Protein AF-F0Y7R3-F1 (afdb_monomer_lite)

Secondary structure (DSSP, 8-state):
--HHHHHHHHHHHHHHHHHHHHHHHS----TTTS---------HHHHHHHHHHHHHHHHHHHHHHHHHHHHHHHHHHH-S-SHHHHHHHHHHHHHHHHHHHHHHHHHHHHHHT-------TTHHHHHHHHHHHHHHHHHHHHHH--

Sequence (146 aa):
MSLNAEARRAERECLTFRRRANYETVPPLSNADKPRLQPVKVDPKVFFANERTFLAWIHMALLLGGMAIGIIGFAARSGVSPVPGLVLLPVAITFVMHALRQYYVRARAIRRREPGPYEDKNGPVALAVVLAVAAAGNVLIHLSLQ

Foldseek 3Di:
DVVVVVVVVVVVVVVVVVVVVVVVPPPPCDPVNPPPPPVPPLDVVLVVVLVVVLCVLLVVLVVQLVVLVVLLVVCVVVVHDSLVSQLSNVVSVLSNVLSVVSSVVSVVCSVVPDPDPPPPPCVVVNVVSNVVSNVVSVVVVVVVVD

Organism: Aureococcus anophagefferens (NCBI:txid44056)

Structure (mmCIF, N/CA/C/O backbone):
data_AF-F0Y7R3-F1
#
_entry.id   AF-F0Y7R3-F1
#
loop_
_atom_site.group_PDB
_atom_site.id
_atom_site.type_symbol
_atom_site.label_atom_id
_atom_site.label_alt_id
_atom_site.label_comp_id
_atom_site.label_asym_id
_atom_site.label_entity_id
_atom_site.label_seq_id
_atom_site.pdbx_PDB_ins_code
_atom_site.Cartn_x
_atom_site.Cartn_y
_atom_site.Cartn_z
_atom_site.occupancy
_atom_site.B_iso_or_equiv
_atom_site.auth_seq_id
_atom_site.auth_comp_id
_atom_site.auth_asym_id
_atom_site.auth_atom_id
_atom_site.pdbx_PDB_model_num
ATOM 1 N N . MET A 1 1 ? -63.595 -33.511 29.540 1.00 58.94 1 MET A N 1
ATOM 2 C CA . MET A 1 1 ? -62.793 -32.499 28.804 1.00 58.94 1 MET A CA 1
ATOM 3 C C . MET A 1 1 ? -62.514 -31.228 29.628 1.00 58.94 1 MET A C 1
ATOM 5 O O . MET A 1 1 ? -61.560 -30.534 29.306 1.00 58.94 1 MET A O 1
ATOM 9 N N . SER A 1 2 ? -63.266 -30.941 30.705 1.00 61.81 2 SER A N 1
ATOM 10 C CA . SER A 1 2 ? -63.091 -29.761 31.581 1.00 61.81 2 SER A CA 1
ATOM 11 C C . SER A 1 2 ? -61.917 -29.841 32.574 1.00 61.81 2 SER A C 1
ATOM 13 O O . SER A 1 2 ? -61.286 -28.819 32.822 1.00 61.81 2 SER A O 1
ATOM 15 N N . LEU A 1 3 ? -61.549 -31.034 33.069 1.00 61.88 3 LEU A N 1
ATOM 16 C CA . LEU A 1 3 ? -60.453 -31.199 34.048 1.00 61.88 3 LEU A CA 1
ATOM 17 C C . LEU A 1 3 ? -59.083 -30.698 33.547 1.00 61.88 3 LEU A C 1
ATOM 19 O O . LEU A 1 3 ? -58.309 -30.119 34.305 1.00 61.88 3 LEU A O 1
ATOM 23 N N . ASN A 1 4 ? -58.790 -30.851 32.252 1.00 71.25 4 ASN A N 1
ATOM 24 C CA . ASN A 1 4 ? -57.523 -30.385 31.673 1.00 71.25 4 ASN A CA 1
ATOM 25 C C . ASN A 1 4 ? -57.447 -28.854 31.558 1.00 71.25 4 ASN A C 1
ATOM 27 O O . ASN A 1 4 ? -56.352 -28.300 31.456 1.00 71.25 4 ASN A O 1
ATOM 31 N N . ALA A 1 5 ? -58.590 -28.162 31.544 1.00 77.06 5 ALA A N 1
ATOM 32 C CA . ALA A 1 5 ? -58.625 -26.706 31.478 1.00 77.06 5 ALA A CA 1
ATOM 33 C C . ALA A 1 5 ? -58.324 -26.081 32.847 1.00 77.06 5 ALA A C 1
ATOM 35 O O . ALA A 1 5 ? -57.619 -25.077 32.912 1.00 77.06 5 ALA A O 1
ATOM 36 N N . GLU A 1 6 ? -58.802 -26.698 33.927 1.00 79.94 6 GLU A N 1
ATOM 37 C CA . GLU A 1 6 ? -58.562 -26.246 35.301 1.00 79.94 6 GLU A CA 1
ATOM 38 C C . GLU A 1 6 ? -57.125 -26.522 35.749 1.00 79.94 6 GLU A C 1
ATOM 40 O O . GLU A 1 6 ? -56.472 -25.620 36.271 1.00 79.94 6 GLU A O 1
ATOM 45 N N . ALA A 1 7 ? -56.570 -27.693 35.419 1.00 77.62 7 ALA A N 1
ATOM 46 C CA . ALA A 1 7 ? -55.165 -28.007 35.694 1.00 77.62 7 ALA A CA 1
ATOM 47 C C . ALA A 1 7 ? -54.201 -26.996 35.038 1.00 77.62 7 ALA A C 1
ATOM 49 O O . ALA A 1 7 ? -53.260 -26.514 35.666 1.00 77.62 7 ALA A O 1
ATOM 50 N N . ARG A 1 8 ? -54.490 -26.578 33.797 1.00 75.94 8 ARG A N 1
ATOM 51 C CA . ARG A 1 8 ? -53.705 -25.552 33.087 1.00 75.94 8 ARG A CA 1
ATOM 52 C C . ARG A 1 8 ? -53.889 -24.145 33.657 1.00 75.94 8 ARG A C 1
ATOM 54 O O . ARG A 1 8 ? -53.013 -23.305 33.461 1.00 75.94 8 ARG A O 1
ATOM 61 N N . ARG A 1 9 ? -55.020 -23.852 34.311 1.00 80.50 9 ARG A N 1
ATOM 62 C CA . ARG A 1 9 ? -55.232 -22.577 35.021 1.00 80.50 9 ARG A CA 1
ATOM 63 C C . ARG A 1 9 ? -54.415 -22.549 36.312 1.00 80.50 9 ARG A C 1
ATOM 65 O O . ARG A 1 9 ? -53.671 -21.594 36.506 1.00 80.50 9 ARG A O 1
ATOM 72 N N . ALA A 1 10 ? -54.441 -23.633 37.087 1.00 81.19 10 ALA A N 1
ATOM 73 C CA . ALA A 1 10 ? -53.639 -23.780 38.300 1.00 81.19 10 ALA A CA 1
ATOM 74 C C . ALA A 1 10 ? -52.125 -23.715 38.018 1.00 81.19 10 ALA A C 1
ATOM 76 O O . ALA A 1 10 ? -51.390 -23.049 38.744 1.00 81.19 10 ALA A O 1
ATOM 77 N N . GLU A 1 11 ? -51.643 -24.317 36.924 1.00 81.06 11 GLU A N 1
ATOM 78 C CA . GLU A 1 11 ? -50.237 -24.175 36.514 1.00 81.06 11 GLU A CA 1
ATOM 79 C C . GLU A 1 11 ? -49.876 -22.731 36.158 1.00 81.06 11 GLU A C 1
ATOM 81 O O . GLU A 1 11 ? -48.812 -22.251 36.543 1.00 81.06 11 GLU A O 1
ATOM 86 N N . ARG A 1 12 ? -50.749 -22.008 35.447 1.00 78.94 12 ARG A N 1
ATOM 87 C CA . ARG A 1 12 ? -50.503 -20.598 35.103 1.00 78.94 12 ARG A CA 1
ATOM 88 C C . ARG A 1 12 ? -50.472 -19.720 36.346 1.00 78.94 12 ARG A C 1
ATOM 90 O O . ARG A 1 12 ? -49.623 -18.838 36.421 1.00 78.94 12 ARG A O 1
ATOM 97 N N . GLU A 1 13 ? -51.349 -19.970 37.310 1.00 85.56 13 GLU A N 1
ATOM 98 C CA . GLU A 1 13 ? -51.379 -19.257 38.590 1.00 85.56 13 GLU A CA 1
ATOM 99 C C . GLU A 1 13 ? -50.161 -19.585 39.462 1.00 85.56 13 GLU A C 1
ATOM 101 O O . GLU A 1 13 ? -49.537 -18.687 40.021 1.00 85.56 13 GLU A O 1
ATOM 106 N N . CYS A 1 14 ? -49.730 -20.847 39.497 1.00 78.44 14 CYS A N 1
ATOM 107 C CA . CYS A 1 14 ? -48.508 -21.247 40.190 1.00 78.44 14 CYS A CA 1
ATOM 108 C C . CYS A 1 14 ? -47.257 -20.636 39.531 1.00 78.44 14 CYS A C 1
ATOM 110 O O . CYS A 1 14 ? -46.360 -20.140 40.213 1.00 78.44 14 CYS A O 1
ATOM 112 N N . LEU A 1 15 ? -47.208 -20.590 38.194 1.00 76.31 15 LEU A N 1
ATOM 113 C CA . LEU A 1 15 ? -46.116 -19.966 37.443 1.00 76.31 15 LEU A CA 1
ATOM 114 C C . LEU A 1 15 ? -46.064 -18.449 37.649 1.00 76.31 15 LEU A C 1
ATOM 116 O O . LEU A 1 15 ? -44.968 -17.895 37.770 1.00 76.31 15 LEU A O 1
ATOM 120 N N . THR A 1 16 ? -47.211 -17.767 37.704 1.00 78.75 16 THR A N 1
ATOM 121 C CA . THR A 1 16 ? -47.253 -16.323 37.978 1.00 78.75 16 THR A CA 1
ATOM 122 C C . THR A 1 16 ? -46.903 -16.019 39.429 1.00 78.75 16 THR A C 1
ATOM 124 O O . THR A 1 16 ? -46.146 -15.076 39.666 1.00 78.75 16 THR A O 1
ATOM 127 N N . PHE A 1 17 ? -47.348 -16.841 40.382 1.00 78.19 17 PHE A N 1
ATOM 128 C CA . PHE A 1 17 ? -46.964 -16.727 41.788 1.00 78.19 17 PHE A CA 1
ATOM 129 C C . PHE A 1 17 ? -45.459 -16.948 41.982 1.00 78.19 17 PHE A C 1
ATOM 131 O O . PHE A 1 17 ? -44.780 -16.095 42.551 1.00 78.19 17 PHE A O 1
ATOM 138 N N . ARG A 1 18 ? -44.895 -18.017 41.400 1.00 75.62 18 ARG A N 1
ATOM 139 C CA . ARG A 1 18 ? -43.449 -18.289 41.432 1.00 75.62 18 ARG A CA 1
ATOM 140 C C . ARG A 1 18 ? -42.642 -17.159 40.797 1.00 75.62 18 ARG A C 1
ATOM 142 O O . ARG A 1 18 ? -41.567 -16.820 41.284 1.00 75.62 18 ARG A O 1
ATOM 149 N N . ARG A 1 19 ? -43.148 -16.560 39.713 1.00 75.94 19 ARG A N 1
ATOM 150 C CA . ARG A 1 19 ? -42.498 -15.418 39.055 1.00 75.94 19 ARG A CA 1
ATOM 151 C C . ARG A 1 19 ? -42.522 -14.161 39.934 1.00 75.94 19 ARG A C 1
ATOM 153 O O . ARG A 1 19 ? -41.525 -13.448 39.955 1.00 75.94 19 ARG A O 1
ATOM 160 N N . ARG A 1 20 ? -43.615 -13.900 40.662 1.00 71.56 20 ARG A N 1
ATOM 161 C CA . ARG A 1 20 ? -43.712 -12.771 41.606 1.00 71.56 20 ARG A CA 1
ATOM 162 C C . ARG A 1 20 ? -42.804 -12.951 42.820 1.00 71.56 20 ARG A C 1
ATOM 164 O O . ARG A 1 20 ? -42.030 -12.047 43.105 1.00 71.56 20 ARG A O 1
ATOM 171 N N . ALA A 1 21 ? -42.820 -14.128 43.443 1.00 73.00 21 ALA A N 1
ATOM 172 C CA . ALA A 1 21 ? -41.957 -14.430 44.586 1.00 73.00 21 ALA A CA 1
ATOM 173 C C . ALA A 1 21 ? -40.465 -14.278 44.238 1.00 73.00 21 ALA A C 1
ATOM 175 O O . ALA A 1 21 ? -39.691 -13.747 45.025 1.00 73.00 21 ALA A O 1
ATOM 176 N N . ASN A 1 22 ? -40.064 -14.675 43.023 1.00 70.06 22 ASN A N 1
ATOM 177 C CA . ASN A 1 22 ? -38.689 -14.496 42.558 1.00 70.06 22 ASN A CA 1
ATOM 178 C C . ASN A 1 22 ? -38.326 -13.001 42.403 1.00 70.06 22 ASN A C 1
ATOM 180 O O . ASN A 1 22 ? -37.233 -12.599 42.787 1.00 70.06 22 ASN A O 1
ATOM 184 N N . TYR A 1 23 ? -39.254 -12.157 41.929 1.00 65.12 23 TYR A N 1
ATOM 185 C CA . TYR A 1 23 ? -39.038 -10.705 41.816 1.00 65.12 23 TYR A CA 1
ATOM 186 C C . TYR A 1 23 ? -38.872 -10.016 43.180 1.00 65.12 23 TYR A C 1
ATOM 188 O O . TYR A 1 23 ? -38.035 -9.128 43.299 1.00 65.12 23 TYR A O 1
ATOM 196 N N . GLU A 1 24 ? -39.603 -10.448 44.212 1.00 66.12 24 GLU A N 1
ATOM 197 C CA . GLU A 1 24 ? -39.438 -9.932 45.583 1.00 66.12 24 GLU A CA 1
ATOM 198 C C . GLU A 1 24 ? -38.086 -10.296 46.211 1.00 66.12 24 GLU A C 1
ATOM 200 O O . GLU A 1 24 ? -37.567 -9.536 47.026 1.00 66.12 24 GLU A O 1
ATOM 205 N N . THR A 1 25 ? -37.488 -11.429 45.825 1.00 64.06 25 THR A N 1
ATOM 206 C CA . THR A 1 25 ? -36.183 -11.865 46.354 1.00 64.06 25 THR A CA 1
ATOM 207 C C . THR A 1 25 ? -34.975 -11.249 45.657 1.00 64.06 25 THR A C 1
ATOM 209 O O . THR A 1 25 ? -33.864 -11.376 46.170 1.00 64.06 25 THR A O 1
ATOM 212 N N . VAL A 1 26 ? -35.150 -10.583 44.510 1.00 67.31 26 VAL A N 1
ATOM 213 C CA . VAL A 1 26 ? -34.062 -9.796 43.924 1.00 67.31 26 VAL A CA 1
ATOM 214 C C . VAL A 1 26 ? -34.000 -8.494 44.724 1.00 67.31 26 VAL A C 1
ATOM 216 O O . VAL A 1 26 ? -34.927 -7.688 44.610 1.00 67.31 26 VAL A O 1
ATOM 219 N N . PRO A 1 27 ? -32.966 -8.268 45.559 1.00 71.44 27 PRO A N 1
ATOM 220 C CA . PRO A 1 27 ? -32.851 -7.009 46.280 1.00 71.44 27 PRO A CA 1
ATOM 221 C C . PRO A 1 27 ? -32.913 -5.867 45.258 1.00 71.44 27 PRO A C 1
ATOM 223 O O . PRO A 1 27 ? -32.366 -6.019 44.158 1.00 71.44 27 PRO A O 1
ATOM 226 N N . PRO A 1 28 ? -33.579 -4.738 45.565 1.00 66.25 28 PRO A N 1
ATOM 227 C CA . PRO A 1 28 ? -33.545 -3.584 44.682 1.00 66.25 28 PRO A CA 1
ATOM 228 C C . PRO A 1 28 ? -32.076 -3.280 44.427 1.00 66.25 28 PRO A C 1
ATOM 230 O O . PRO A 1 28 ? -31.343 -3.011 45.380 1.00 66.25 28 PRO A O 1
ATOM 233 N N . LEU A 1 29 ? -31.644 -3.413 43.167 1.00 62.59 29 LEU A N 1
ATOM 234 C CA . LEU A 1 29 ? -30.261 -3.177 42.775 1.00 62.59 29 LEU A CA 1
ATOM 235 C C . LEU A 1 29 ? -29.872 -1.820 43.353 1.00 62.59 29 LEU A C 1
ATOM 237 O O . LEU A 1 29 ? -30.371 -0.776 42.917 1.00 62.59 29 LEU A O 1
ATOM 241 N N . SER A 1 30 ? -29.031 -1.855 44.388 1.00 68.00 30 SER A N 1
ATOM 242 C CA . SER A 1 30 ? -28.437 -0.659 44.960 1.00 68.00 30 SER A CA 1
ATOM 243 C C . SER A 1 30 ? -27.845 0.118 43.791 1.00 68.00 30 SER A C 1
ATOM 245 O O . SER A 1 30 ? -27.322 -0.480 42.852 1.00 68.00 30 SER A O 1
ATOM 247 N N . ASN A 1 31 ? -27.910 1.450 43.799 1.00 59.97 31 ASN A N 1
ATOM 248 C CA . ASN A 1 31 ? -27.343 2.256 42.709 1.00 59.97 31 ASN A CA 1
ATOM 249 C C . ASN A 1 31 ? -25.846 1.948 42.439 1.00 59.97 31 ASN A C 1
ATOM 251 O O . ASN A 1 31 ? -25.314 2.387 41.421 1.00 59.97 31 ASN A O 1
ATOM 255 N N . ALA A 1 32 ? -25.185 1.186 43.322 1.00 61.53 32 ALA A N 1
ATOM 256 C CA . ALA A 1 32 ? -23.867 0.588 43.141 1.00 61.53 32 ALA A CA 1
ATOM 257 C C . ALA A 1 32 ? -23.784 -0.544 42.086 1.00 61.53 32 ALA A C 1
ATOM 259 O O . ALA A 1 32 ? -22.727 -0.670 41.471 1.00 61.53 32 ALA A O 1
ATOM 260 N N . ASP A 1 33 ? -24.862 -1.302 41.846 1.00 58.53 33 ASP A N 1
ATOM 261 C CA . ASP A 1 33 ? -24.918 -2.448 40.913 1.00 58.53 33 ASP A CA 1
ATOM 262 C C . ASP A 1 33 ? -25.463 -2.093 39.526 1.00 58.53 33 ASP A C 1
ATOM 264 O O . ASP A 1 33 ? -25.504 -2.929 38.621 1.00 58.53 33 ASP A O 1
ATOM 268 N N . LYS A 1 34 ? -25.854 -0.833 39.305 1.00 60.59 34 LYS A N 1
ATOM 269 C CA . LYS A 1 34 ? -26.039 -0.339 37.938 1.00 60.59 34 LYS A CA 1
ATOM 270 C C . LYS A 1 34 ? -24.680 -0.448 37.245 1.00 60.59 34 LYS A C 1
ATOM 272 O O . LYS A 1 34 ? -23.735 0.159 37.758 1.00 60.59 34 LYS A O 1
ATOM 277 N N . PRO A 1 35 ? -24.549 -1.160 36.104 1.00 56.06 35 PRO A N 1
ATOM 278 C CA . PRO A 1 35 ? -23.313 -1.166 35.340 1.00 56.06 35 PRO A CA 1
ATOM 279 C C . PRO A 1 35 ? -22.998 0.287 35.022 1.00 56.06 35 PRO A C 1
ATOM 281 O O . PRO A 1 35 ? -23.672 0.929 34.212 1.00 56.06 35 PRO A O 1
ATOM 284 N N . ARG A 1 36 ? -22.030 0.854 35.741 1.00 55.72 36 ARG A N 1
ATOM 285 C CA . ARG A 1 36 ? -21.549 2.192 35.456 1.00 55.72 36 ARG A CA 1
ATOM 286 C C . ARG A 1 36 ? -20.967 2.075 34.062 1.00 55.72 36 ARG A C 1
ATOM 288 O O . ARG A 1 36 ? -19.929 1.442 33.889 1.00 55.72 36 ARG A O 1
ATOM 295 N N . LEU A 1 37 ? -21.664 2.641 33.078 1.00 56.28 37 LEU A N 1
ATOM 296 C CA . LEU A 1 37 ? -21.129 2.956 31.761 1.00 56.28 37 LEU A CA 1
ATOM 297 C C . LEU A 1 37 ? -19.983 3.941 31.996 1.00 56.28 37 LEU A C 1
ATOM 299 O O . LEU A 1 37 ? -20.132 5.152 31.849 1.00 56.28 37 LEU A O 1
ATOM 303 N N . GLN A 1 38 ? -18.851 3.423 32.475 1.00 58.09 38 GLN A N 1
ATOM 304 C CA . GLN A 1 38 ? -17.621 4.173 32.556 1.00 58.09 38 GLN A CA 1
ATOM 305 C C . GLN A 1 38 ? -17.348 4.628 31.129 1.00 58.09 38 GLN A C 1
ATOM 307 O O . GLN A 1 38 ? -17.335 3.788 30.222 1.00 58.09 38 GLN A O 1
ATOM 312 N N . PRO A 1 39 ? -17.168 5.938 30.895 1.00 55.03 39 PRO A N 1
ATOM 313 C CA . PRO A 1 39 ? -16.710 6.409 29.607 1.00 55.03 39 PRO A CA 1
ATOM 314 C C . PRO A 1 39 ? -15.427 5.641 29.329 1.00 55.03 39 PRO A C 1
ATOM 316 O O . PRO A 1 39 ? -14.461 5.813 30.070 1.00 55.03 39 PRO A O 1
ATOM 319 N N . VAL A 1 40 ? -15.450 4.744 28.336 1.00 58.44 40 VAL A N 1
ATOM 320 C CA . VAL A 1 40 ? -14.275 3.961 27.955 1.00 58.44 40 VAL A CA 1
ATOM 321 C C . VAL A 1 40 ? -13.157 4.968 27.760 1.00 58.44 40 VAL A C 1
ATOM 323 O O . VAL A 1 40 ? -13.210 5.803 26.849 1.00 58.44 40 VAL A O 1
ATOM 326 N N . LYS A 1 41 ? -12.210 4.961 28.699 1.00 57.31 41 LYS A N 1
ATOM 327 C CA . LYS A 1 41 ? -11.027 5.798 28.652 1.00 57.31 41 LYS A CA 1
ATOM 328 C C . LYS A 1 41 ? -10.291 5.282 27.430 1.00 57.31 41 LYS A C 1
ATOM 330 O O . LYS A 1 41 ? -9.767 4.174 27.455 1.00 57.31 41 LYS A O 1
ATOM 335 N N . VAL A 1 42 ? -10.386 6.017 26.325 1.00 57.00 42 VAL A N 1
ATOM 336 C CA . VAL A 1 42 ? -9.612 5.731 25.119 1.00 57.00 42 VAL A CA 1
ATOM 337 C C . VAL A 1 42 ? -8.165 5.822 25.561 1.00 57.00 42 VAL A C 1
ATOM 339 O O . VAL A 1 42 ? -7.661 6.913 25.819 1.00 57.00 42 VAL A O 1
ATOM 342 N N . ASP A 1 43 ? -7.559 4.663 25.792 1.00 60.44 43 ASP A N 1
ATOM 343 C CA . ASP A 1 43 ? -6.188 4.581 26.249 1.00 60.44 43 ASP A CA 1
ATOM 344 C C . ASP A 1 43 ? -5.328 5.161 25.117 1.00 60.44 43 ASP A C 1
ATOM 346 O O . ASP A 1 43 ? -5.363 4.633 24.001 1.00 60.44 43 ASP A O 1
ATOM 350 N N . PRO A 1 44 ? -4.589 6.264 25.330 1.00 57.22 44 PRO A N 1
ATOM 351 C CA . PRO A 1 44 ? -3.753 6.848 24.280 1.00 57.22 44 PRO A CA 1
ATOM 352 C C . PRO A 1 44 ? -2.764 5.825 23.689 1.00 57.22 44 PRO A C 1
ATOM 354 O O . PRO A 1 44 ? -2.302 5.981 22.557 1.00 57.22 44 PRO A O 1
ATOM 357 N N . LYS A 1 45 ? -2.506 4.722 24.405 1.00 60.78 45 LYS A N 1
ATOM 358 C CA . LYS A 1 45 ? -1.690 3.595 23.957 1.00 60.78 45 LYS A CA 1
ATOM 359 C C . LYS A 1 45 ? -2.211 2.893 22.694 1.00 60.78 45 LYS A C 1
ATOM 361 O O . LYS A 1 45 ? -1.392 2.476 21.877 1.00 60.78 45 LYS A O 1
ATOM 366 N N . VAL A 1 46 ? -3.529 2.773 22.485 1.00 66.50 46 VAL A N 1
ATOM 367 C CA . VAL A 1 46 ? -4.074 2.115 21.270 1.00 66.50 46 VAL A CA 1
ATOM 368 C C . VAL A 1 46 ? -3.965 2.996 20.028 1.00 66.50 46 VAL A C 1
ATOM 370 O O . VAL A 1 46 ? -3.750 2.482 18.931 1.00 66.50 46 VAL A O 1
ATOM 373 N N . PHE A 1 47 ? -4.043 4.317 20.193 1.00 66.75 47 PHE A N 1
ATOM 374 C CA . PHE A 1 47 ? -3.837 5.260 19.095 1.00 66.75 47 PHE A CA 1
ATOM 375 C C . PHE A 1 47 ? -2.380 5.226 18.611 1.00 66.75 47 PHE A C 1
ATOM 377 O O . PHE A 1 47 ? -2.120 4.998 17.430 1.00 66.75 47 PHE A O 1
ATOM 384 N N . PHE A 1 48 ? -1.433 5.301 19.550 1.00 68.44 48 PHE A N 1
ATOM 385 C CA . PHE A 1 48 ? -0.002 5.264 19.248 1.00 68.44 48 PHE A CA 1
ATOM 386 C C . PHE A 1 48 ? 0.454 3.922 18.639 1.00 68.44 48 PHE A C 1
ATOM 388 O O . PHE A 1 48 ? 1.335 3.871 17.779 1.00 68.44 48 PHE A O 1
ATOM 395 N N . ALA A 1 49 ? -0.165 2.808 19.048 1.00 77.69 49 ALA A N 1
ATOM 396 C CA . ALA A 1 49 ? 0.102 1.494 18.464 1.00 77.69 49 ALA A CA 1
ATOM 397 C C . ALA A 1 49 ? -0.359 1.396 16.999 1.00 77.69 49 ALA A C 1
ATOM 399 O O . ALA A 1 49 ? 0.343 0.814 16.168 1.00 77.69 49 ALA A O 1
ATOM 400 N N . ASN A 1 50 ? -1.514 1.984 16.668 1.00 73.31 50 ASN A N 1
ATOM 401 C CA . ASN A 1 50 ? -2.042 1.966 15.307 1.00 73.31 50 ASN A CA 1
ATOM 402 C C . ASN A 1 50 ? -1.156 2.776 14.348 1.00 73.31 50 ASN A C 1
ATOM 404 O O . ASN A 1 50 ? -0.820 2.296 13.263 1.00 73.31 50 ASN A O 1
ATOM 408 N N . GLU A 1 51 ? -0.704 3.956 14.775 1.00 83.81 51 GLU A N 1
ATOM 409 C CA . GLU A 1 51 ? 0.189 4.813 13.986 1.00 83.81 51 GLU A CA 1
ATOM 410 C C . GLU A 1 51 ? 1.523 4.133 13.664 1.00 83.81 51 GLU A C 1
ATOM 412 O O . GLU A 1 51 ? 1.966 4.178 12.519 1.00 83.81 51 GLU A O 1
ATOM 417 N N . ARG A 1 52 ? 2.126 3.409 14.618 1.00 84.75 52 ARG A N 1
ATOM 418 C CA . ARG A 1 52 ? 3.364 2.645 14.376 1.00 84.75 52 ARG A CA 1
ATOM 419 C C . ARG A 1 52 ? 3.207 1.634 13.243 1.00 84.75 52 ARG A C 1
ATOM 421 O O . ARG A 1 52 ? 4.091 1.509 12.399 1.00 84.75 52 ARG A O 1
ATOM 428 N N . THR A 1 53 ? 2.088 0.910 13.223 1.00 81.25 53 THR A N 1
ATOM 429 C CA . THR A 1 53 ? 1.832 -0.057 12.151 1.00 81.25 53 THR A CA 1
ATOM 430 C C . THR A 1 53 ? 1.596 0.650 10.825 1.00 81.25 53 THR A C 1
ATOM 432 O O . THR A 1 53 ? 2.198 0.269 9.830 1.00 81.25 53 THR A O 1
ATOM 435 N N . PHE A 1 54 ? 0.805 1.725 10.808 1.00 82.56 54 PHE A N 1
ATOM 436 C CA . PHE A 1 54 ? 0.566 2.531 9.611 1.00 82.56 54 PHE A CA 1
ATOM 437 C C . PHE A 1 54 ? 1.863 3.074 8.997 1.00 82.56 54 PHE A C 1
ATOM 439 O O . PHE A 1 54 ? 2.072 2.936 7.793 1.00 82.56 54 PHE A O 1
ATOM 446 N N . LEU A 1 55 ? 2.760 3.613 9.827 1.00 86.38 55 LEU A N 1
ATOM 447 C CA . LEU A 1 55 ? 4.072 4.087 9.394 1.00 86.38 55 LEU A CA 1
ATOM 448 C C . LEU A 1 55 ? 4.921 2.954 8.818 1.00 86.38 55 LEU A C 1
ATOM 450 O O . LEU A 1 55 ? 5.551 3.149 7.784 1.00 86.38 55 LEU A O 1
ATOM 454 N N . ALA A 1 56 ? 4.898 1.764 9.426 1.00 85.88 56 ALA A N 1
ATOM 455 C CA . ALA A 1 56 ? 5.587 0.599 8.876 1.00 85.88 56 ALA A CA 1
ATOM 456 C C . ALA A 1 56 ? 5.025 0.203 7.497 1.00 85.88 56 ALA A C 1
ATOM 458 O O . ALA A 1 56 ? 5.796 -0.032 6.570 1.00 85.88 56 ALA A O 1
ATOM 459 N N . TRP A 1 57 ? 3.700 0.197 7.321 1.00 84.88 57 TRP A N 1
ATOM 460 C CA . TRP A 1 57 ? 3.064 -0.109 6.033 1.00 84.88 57 TRP A CA 1
ATOM 461 C C . TRP A 1 57 ? 3.410 0.917 4.945 1.00 84.88 57 TRP A C 1
ATOM 463 O O . TRP A 1 57 ? 3.756 0.532 3.827 1.00 84.88 57 TRP A O 1
ATOM 473 N N . ILE A 1 58 ? 3.363 2.213 5.268 1.00 86.94 58 ILE A N 1
ATOM 474 C CA . ILE A 1 58 ? 3.745 3.281 4.334 1.00 86.94 58 ILE A CA 1
ATOM 475 C C . ILE A 1 58 ? 5.238 3.243 4.021 1.00 86.94 58 ILE A C 1
ATOM 477 O O . ILE A 1 58 ? 5.616 3.434 2.869 1.00 86.94 58 ILE A O 1
ATOM 481 N N . HIS A 1 59 ? 6.087 2.961 5.006 1.00 90.44 59 HIS A N 1
ATOM 482 C CA . HIS A 1 59 ? 7.523 2.837 4.792 1.00 90.44 59 HIS A CA 1
ATOM 483 C C . HIS A 1 59 ? 7.844 1.741 3.767 1.00 90.44 59 HIS A C 1
ATOM 485 O O . HIS A 1 59 ? 8.584 1.994 2.820 1.00 90.44 59 HIS A O 1
ATOM 491 N N . MET A 1 60 ? 7.221 0.563 3.883 1.00 84.31 60 MET A N 1
ATOM 492 C CA . MET A 1 60 ? 7.400 -0.510 2.896 1.00 84.31 60 MET A CA 1
ATOM 493 C C . MET A 1 60 ? 6.892 -0.107 1.506 1.00 84.31 60 MET A C 1
ATOM 495 O O . MET A 1 60 ? 7.557 -0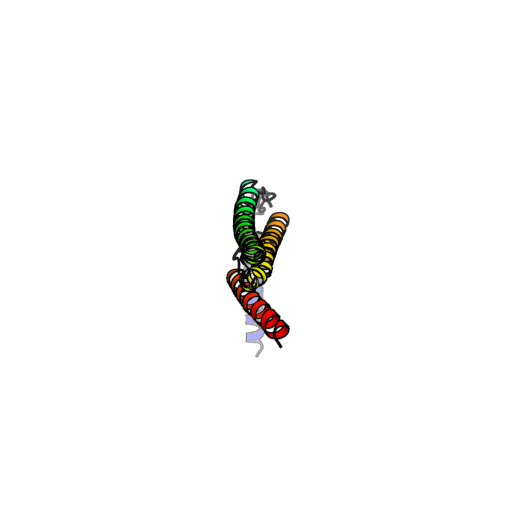.373 0.506 1.00 84.31 60 MET A O 1
ATOM 499 N N . ALA A 1 61 ? 5.756 0.592 1.430 1.00 87.75 61 ALA A N 1
ATOM 500 C CA . ALA A 1 61 ? 5.228 1.099 0.164 1.00 87.75 61 ALA A CA 1
ATOM 501 C C . ALA A 1 61 ? 6.157 2.140 -0.491 1.00 87.75 61 ALA A C 1
ATOM 503 O O . ALA A 1 61 ? 6.342 2.127 -1.707 1.00 87.75 61 ALA A O 1
ATOM 504 N N . LEU A 1 62 ? 6.764 3.018 0.314 1.00 91.56 62 LEU A N 1
ATOM 505 C CA . LEU A 1 62 ? 7.735 4.024 -0.124 1.00 91.56 62 LEU A CA 1
ATOM 506 C C . LEU A 1 62 ? 9.020 3.385 -0.643 1.00 91.56 62 LEU A C 1
ATOM 508 O O . LEU A 1 62 ? 9.517 3.810 -1.682 1.00 91.56 62 LEU A O 1
ATOM 512 N N . LEU A 1 63 ? 9.537 2.358 0.036 1.00 93.06 63 LEU A N 1
ATOM 513 C CA . LEU A 1 63 ? 10.696 1.606 -0.448 1.00 93.06 63 LEU A CA 1
ATOM 514 C C . LEU A 1 63 ? 10.396 0.949 -1.800 1.00 93.06 63 LEU A C 1
ATOM 516 O O . LEU A 1 63 ? 11.196 1.063 -2.727 1.00 93.06 63 LEU A O 1
ATOM 520 N N . LEU A 1 64 ? 9.219 0.331 -1.943 1.00 88.75 64 LEU A N 1
ATOM 521 C CA . LEU A 1 64 ? 8.801 -0.300 -3.196 1.00 88.75 64 LEU A CA 1
ATOM 522 C C . LEU A 1 64 ? 8.629 0.728 -4.328 1.00 88.75 64 LEU A C 1
ATOM 524 O O . LEU A 1 64 ? 9.111 0.518 -5.440 1.00 88.75 64 LEU A O 1
ATOM 528 N N . GLY A 1 65 ? 7.989 1.865 -4.041 1.00 90.50 65 GLY A N 1
ATOM 529 C CA . GLY A 1 65 ? 7.807 2.956 -5.000 1.00 90.50 65 GLY A CA 1
ATOM 530 C C . GLY A 1 65 ? 9.127 3.619 -5.398 1.00 90.50 65 GLY A C 1
ATOM 531 O O . GLY A 1 65 ? 9.358 3.879 -6.575 1.00 90.50 65 GLY A O 1
ATOM 532 N N . GLY A 1 66 ? 10.033 3.828 -4.442 1.00 93.62 66 GLY A N 1
ATOM 533 C CA . GLY A 1 66 ? 11.377 4.341 -4.704 1.00 93.62 66 GLY A CA 1
ATOM 534 C C . GLY A 1 66 ? 12.194 3.392 -5.579 1.00 93.62 66 GLY A C 1
ATOM 535 O O . GLY A 1 66 ? 12.852 3.835 -6.518 1.00 93.62 66 GLY A O 1
ATOM 536 N N . MET A 1 67 ? 12.091 2.083 -5.340 1.00 92.19 67 MET A N 1
ATOM 537 C CA . MET A 1 67 ? 12.729 1.068 -6.177 1.00 92.19 67 MET A CA 1
ATOM 538 C C . MET A 1 67 ? 12.161 1.070 -7.604 1.00 92.19 67 MET A C 1
ATOM 540 O O . MET A 1 67 ? 12.929 1.004 -8.562 1.00 92.19 67 MET A O 1
ATOM 544 N N . ALA A 1 68 ? 10.842 1.235 -7.761 1.00 89.88 68 ALA A N 1
ATOM 545 C CA . ALA A 1 68 ? 10.189 1.364 -9.065 1.00 89.88 68 ALA A CA 1
ATOM 546 C C . ALA A 1 68 ? 10.745 2.553 -9.862 1.00 89.88 68 ALA A C 1
ATOM 548 O O . ALA A 1 68 ? 11.191 2.400 -10.999 1.00 89.88 68 ALA A O 1
ATOM 549 N N . ILE A 1 69 ? 10.774 3.731 -9.233 1.00 93.12 69 ILE A N 1
ATOM 550 C CA . ILE A 1 69 ? 11.286 4.970 -9.831 1.00 93.12 69 ILE A CA 1
ATOM 551 C C . ILE A 1 69 ? 12.778 4.832 -10.157 1.00 93.12 69 ILE A C 1
ATOM 553 O O . ILE A 1 69 ? 13.210 5.240 -11.234 1.00 93.12 69 ILE A O 1
ATOM 557 N N . GLY A 1 70 ? 13.557 4.214 -9.265 1.00 93.31 70 GLY A N 1
ATOM 558 C CA . GLY A 1 70 ? 14.979 3.951 -9.478 1.00 93.31 70 GLY A CA 1
ATOM 559 C C . GLY A 1 70 ? 15.239 3.074 -10.703 1.00 93.31 70 GLY A C 1
ATOM 560 O O . GLY A 1 70 ? 16.119 3.389 -11.503 1.00 93.31 70 GLY A O 1
ATOM 561 N N . ILE A 1 71 ? 14.438 2.022 -10.901 1.00 90.88 71 ILE A N 1
ATOM 562 C CA . ILE A 1 71 ? 14.530 1.147 -12.077 1.00 90.88 71 ILE A CA 1
ATOM 563 C C . ILE A 1 71 ? 14.172 1.912 -13.357 1.00 90.88 71 ILE A C 1
ATOM 565 O O . ILE A 1 71 ? 14.895 1.787 -14.342 1.00 90.88 71 ILE A O 1
ATOM 569 N N . ILE A 1 72 ? 13.115 2.735 -13.350 1.00 90.50 72 ILE A N 1
ATOM 570 C CA . ILE A 1 72 ? 12.742 3.558 -14.519 1.00 90.50 72 ILE A CA 1
ATOM 571 C C . ILE A 1 72 ? 13.864 4.546 -14.860 1.00 90.50 72 ILE A C 1
ATOM 573 O O . ILE A 1 72 ? 14.261 4.653 -16.019 1.00 90.50 72 ILE A O 1
ATOM 577 N N . GLY A 1 73 ? 14.402 5.246 -13.857 1.00 91.94 73 GLY A N 1
ATOM 578 C CA . GLY A 1 73 ? 15.479 6.219 -14.051 1.00 91.94 73 GLY A CA 1
ATOM 579 C C . GLY A 1 73 ? 16.777 5.577 -14.542 1.00 91.94 73 GLY A C 1
ATOM 580 O O . GLY A 1 73 ? 17.456 6.132 -15.404 1.00 91.94 73 GLY A O 1
ATOM 581 N N . PHE A 1 74 ? 17.104 4.382 -14.043 1.00 92.25 74 PHE A N 1
ATOM 582 C CA . PHE A 1 74 ? 18.233 3.605 -14.544 1.00 92.25 74 PHE A CA 1
ATOM 583 C C . PHE A 1 74 ? 18.006 3.178 -15.995 1.00 92.25 74 PHE A C 1
ATOM 585 O O . PHE A 1 74 ? 18.859 3.452 -16.834 1.00 92.25 74 PHE A O 1
ATOM 592 N N . ALA A 1 75 ? 16.845 2.593 -16.300 1.00 90.44 75 ALA A N 1
ATOM 593 C CA . ALA A 1 75 ? 16.479 2.134 -17.636 1.00 90.44 75 ALA A CA 1
ATOM 594 C C . ALA A 1 75 ? 16.542 3.251 -18.688 1.00 90.44 75 ALA A C 1
ATOM 596 O O . ALA A 1 75 ? 17.097 3.053 -19.768 1.00 90.44 75 ALA A O 1
ATOM 597 N N . ALA A 1 76 ? 16.084 4.455 -18.333 1.00 87.88 76 ALA A N 1
ATOM 598 C CA . ALA A 1 76 ? 16.167 5.631 -19.196 1.00 87.88 76 ALA A CA 1
ATOM 599 C C . ALA A 1 76 ? 17.612 6.022 -19.559 1.00 87.88 76 ALA A C 1
ATOM 601 O O . ALA A 1 76 ? 17.841 6.577 -20.630 1.00 87.88 76 ALA A O 1
ATOM 602 N N . ARG A 1 77 ? 18.592 5.736 -18.690 1.00 90.25 77 ARG A N 1
ATOM 603 C CA . ARG A 1 77 ? 20.002 6.093 -18.915 1.00 90.25 77 ARG A CA 1
ATOM 604 C C . ARG A 1 77 ? 20.831 4.970 -19.537 1.00 90.25 77 ARG A C 1
ATOM 606 O O . ARG A 1 77 ? 21.776 5.262 -20.260 1.00 90.25 77 ARG A O 1
ATOM 613 N N . SER A 1 78 ? 20.518 3.711 -19.243 1.00 88.62 78 SER A N 1
ATOM 614 C CA . SER A 1 78 ? 21.260 2.542 -19.740 1.00 88.62 78 SER A CA 1
ATOM 615 C C . SER A 1 78 ? 20.651 1.904 -20.993 1.00 88.62 78 SER A C 1
ATOM 617 O O . SER A 1 78 ? 21.237 0.968 -21.530 1.00 88.62 78 SER A O 1
ATOM 619 N N . GLY A 1 79 ? 19.510 2.402 -21.484 1.00 85.56 79 GLY A N 1
ATOM 620 C CA . GLY A 1 79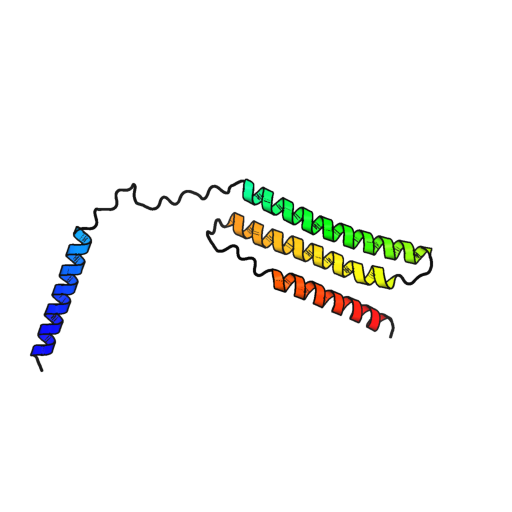 ? 18.873 1.918 -22.716 1.00 85.56 79 GLY A CA 1
ATOM 621 C C . GLY A 1 79 ? 18.199 0.548 -22.580 1.00 85.56 79 GLY A C 1
ATOM 622 O O . GLY A 1 79 ? 17.771 -0.030 -23.576 1.00 85.56 79 GLY A O 1
ATOM 623 N N . VAL A 1 80 ? 18.098 0.018 -21.358 1.00 86.75 80 VAL A N 1
ATOM 624 C CA . VAL A 1 80 ? 17.293 -1.173 -21.055 1.00 86.75 80 VAL A CA 1
ATOM 625 C C . VAL A 1 80 ? 15.816 -0.804 -20.928 1.00 86.75 80 VAL A C 1
ATOM 627 O O . VAL A 1 80 ? 15.454 0.347 -20.700 1.00 86.75 80 VAL A O 1
ATOM 630 N N . SER A 1 81 ? 14.941 -1.796 -21.078 1.00 85.31 81 SER A N 1
ATOM 631 C CA . SER A 1 81 ? 13.493 -1.588 -21.034 1.00 85.31 81 SER A CA 1
ATOM 632 C C . SER A 1 81 ? 13.022 -1.048 -19.666 1.00 85.31 81 SER A C 1
ATOM 634 O O . SER A 1 81 ? 13.345 -1.654 -18.642 1.00 85.31 81 SER A O 1
ATOM 636 N N . PRO A 1 82 ? 12.222 0.041 -19.610 1.00 84.00 82 PRO A N 1
ATOM 637 C CA . PRO A 1 82 ? 11.674 0.596 -18.363 1.00 84.00 82 PRO A CA 1
ATOM 638 C C . PRO A 1 82 ? 10.449 -0.174 -17.840 1.00 84.00 82 PRO A C 1
ATOM 640 O O . PRO A 1 82 ? 9.920 0.138 -16.771 1.00 84.00 82 PRO A O 1
ATOM 643 N N . VAL A 1 83 ? 10.001 -1.187 -18.586 1.00 81.19 83 VAL A N 1
ATOM 644 C CA . VAL A 1 83 ? 8.826 -2.020 -18.301 1.00 81.19 83 VAL A CA 1
ATOM 645 C C . VAL A 1 83 ? 8.761 -2.531 -16.850 1.00 81.19 83 VAL A C 1
ATOM 647 O O . VAL A 1 83 ? 7.728 -2.315 -16.219 1.00 81.19 83 VAL A O 1
ATOM 650 N N . PRO A 1 84 ? 9.809 -3.136 -16.253 1.00 80.06 84 PRO A N 1
ATOM 651 C CA . PRO A 1 84 ? 9.723 -3.642 -14.879 1.00 80.06 84 PRO A CA 1
ATOM 652 C C . PRO A 1 84 ? 9.440 -2.548 -13.841 1.00 80.06 84 PRO A C 1
ATOM 654 O O . PRO A 1 84 ? 8.693 -2.783 -12.894 1.00 80.06 84 PRO A O 1
ATOM 657 N N . GLY A 1 85 ? 9.975 -1.339 -14.025 1.00 82.69 85 GLY A N 1
ATOM 658 C CA . GLY A 1 85 ? 9.696 -0.216 -13.130 1.00 82.69 85 GLY A CA 1
ATOM 659 C C . GLY A 1 85 ? 8.273 0.336 -13.293 1.00 82.69 85 GLY A C 1
ATOM 660 O O . GLY A 1 85 ? 7.629 0.690 -12.305 1.00 82.69 85 GLY A O 1
ATOM 661 N N . LEU A 1 86 ? 7.745 0.329 -14.522 1.00 82.25 86 LEU A N 1
ATOM 662 C CA . LEU A 1 86 ? 6.358 0.705 -14.824 1.00 82.25 86 LEU A CA 1
ATOM 663 C C . LEU A 1 86 ? 5.331 -0.252 -14.202 1.00 82.25 86 LEU A C 1
ATOM 665 O O . LEU A 1 86 ? 4.282 0.210 -13.766 1.00 82.25 86 LEU A O 1
ATOM 669 N N . VAL A 1 87 ? 5.633 -1.553 -14.097 1.00 79.88 87 VAL A N 1
ATOM 670 C CA . VAL A 1 87 ? 4.778 -2.518 -13.368 1.00 79.88 87 VAL A CA 1
ATOM 671 C C . VAL A 1 87 ? 4.827 -2.289 -11.865 1.00 79.88 87 VAL A C 1
ATOM 673 O O . VAL A 1 87 ? 3.819 -2.429 -11.176 1.00 79.88 87 VAL A O 1
ATOM 676 N N . LEU A 1 88 ? 6.000 -1.950 -11.336 1.00 80.75 88 LEU A N 1
ATOM 677 C CA . LEU A 1 88 ? 6.211 -1.849 -9.896 1.00 80.75 88 LEU A CA 1
ATOM 678 C C . LEU A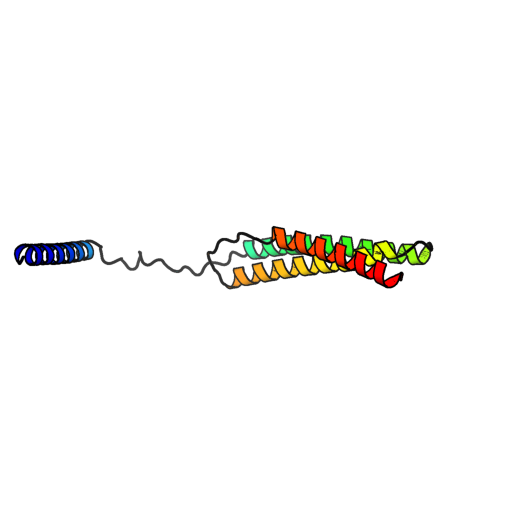 1 88 ? 5.535 -0.600 -9.289 1.00 80.75 88 LEU A C 1
ATOM 680 O O . LEU A 1 88 ? 5.128 -0.619 -8.126 1.00 80.75 88 LEU A O 1
ATOM 684 N N . LEU A 1 89 ? 5.345 0.463 -10.081 1.00 82.50 89 LEU A N 1
ATOM 685 C CA . LEU A 1 89 ? 4.656 1.697 -9.678 1.00 82.50 89 LEU A CA 1
ATOM 686 C C . LEU A 1 89 ? 3.205 1.486 -9.191 1.00 82.50 89 LEU A C 1
ATOM 688 O O . LEU A 1 89 ? 2.906 1.862 -8.054 1.00 82.50 89 LEU A O 1
ATOM 692 N N . PRO A 1 90 ? 2.284 0.891 -9.978 1.00 77.56 90 PRO A N 1
ATOM 693 C CA . PRO A 1 90 ? 0.918 0.645 -9.522 1.00 77.56 90 PRO A CA 1
ATOM 694 C C . PRO A 1 90 ? 0.869 -0.316 -8.326 1.00 77.56 90 PRO A C 1
ATOM 696 O O . PRO A 1 90 ? 0.039 -0.130 -7.435 1.00 77.56 90 PRO A O 1
ATOM 699 N N . VAL A 1 91 ? 1.793 -1.282 -8.231 1.00 79.50 91 VAL A N 1
ATOM 700 C CA . VAL A 1 91 ? 1.914 -2.168 -7.057 1.00 79.50 91 VAL A CA 1
ATOM 701 C C . VAL A 1 91 ? 2.190 -1.351 -5.796 1.00 79.50 91 VAL A C 1
ATOM 703 O O . VAL A 1 91 ? 1.465 -1.489 -4.808 1.00 79.50 91 VAL A O 1
ATOM 706 N N . ALA A 1 92 ? 3.155 -0.430 -5.839 1.00 83.38 92 ALA A N 1
ATOM 707 C CA . ALA A 1 92 ? 3.451 0.450 -4.712 1.00 83.38 92 ALA A CA 1
ATOM 708 C C . ALA A 1 92 ? 2.242 1.319 -4.316 1.00 83.38 92 ALA A C 1
ATOM 710 O O . ALA A 1 92 ? 1.904 1.400 -3.134 1.00 83.38 92 ALA A O 1
ATOM 711 N N . ILE A 1 93 ? 1.531 1.898 -5.294 1.00 83.25 93 ILE A N 1
ATOM 712 C CA . ILE A 1 93 ? 0.326 2.715 -5.053 1.00 83.25 93 ILE A CA 1
ATOM 713 C C . ILE A 1 93 ? -0.753 1.906 -4.329 1.00 83.25 93 ILE A C 1
ATOM 715 O O . ILE A 1 93 ? -1.367 2.386 -3.374 1.00 83.25 93 ILE A O 1
ATOM 719 N N . THR A 1 94 ? -0.979 0.660 -4.736 1.00 78.38 94 THR A N 1
ATOM 720 C CA . THR A 1 94 ? -1.993 -0.176 -4.084 1.00 78.38 94 THR A CA 1
ATOM 721 C C . THR A 1 94 ? -1.624 -0.582 -2.663 1.00 78.38 94 THR A C 1
ATOM 723 O O . THR A 1 94 ? -2.504 -0.652 -1.802 1.00 78.38 94 THR A O 1
ATOM 726 N N . PHE A 1 95 ? -0.330 -0.736 -2.378 1.00 81.31 95 PHE A N 1
ATOM 727 C CA . PHE A 1 95 ? 0.170 -0.946 -1.024 1.00 81.31 95 PHE A CA 1
ATOM 728 C C . PHE A 1 95 ? -0.102 0.277 -0.129 1.00 81.31 95 PHE A C 1
ATOM 730 O O . PHE A 1 95 ? -0.585 0.123 0.995 1.00 81.31 95 PHE A O 1
ATOM 737 N N . VAL A 1 96 ? 0.100 1.496 -0.655 1.00 83.75 96 VAL A N 1
ATOM 738 C CA . VAL A 1 96 ? -0.268 2.751 0.030 1.00 83.75 96 VAL A CA 1
ATOM 739 C C . VAL A 1 96 ? -1.778 2.820 0.281 1.00 83.75 96 VAL A C 1
ATOM 741 O O . VAL A 1 96 ? -2.207 3.100 1.401 1.00 83.75 96 VAL A O 1
ATOM 744 N N . MET A 1 97 ? -2.604 2.524 -0.728 1.00 81.88 97 MET A N 1
ATOM 745 C CA . MET A 1 97 ? -4.065 2.554 -0.580 1.00 81.88 97 MET A CA 1
ATOM 746 C C . MET A 1 97 ? -4.568 1.553 0.466 1.00 81.88 97 MET A C 1
ATOM 748 O O . MET A 1 97 ? -5.454 1.879 1.260 1.00 81.88 97 MET A O 1
ATOM 752 N N . HIS A 1 98 ? -3.990 0.350 0.508 1.00 79.75 98 HIS A N 1
ATOM 753 C CA . HIS A 1 98 ? -4.307 -0.645 1.528 1.00 79.75 98 HIS A CA 1
ATOM 754 C C . HIS A 1 98 ? -3.935 -0.150 2.935 1.00 79.75 98 HIS A C 1
ATOM 756 O O . HIS A 1 98 ? -4.752 -0.239 3.856 1.00 79.75 98 HIS A O 1
ATOM 762 N N . ALA A 1 99 ? -2.744 0.438 3.091 1.00 79.38 99 ALA A N 1
ATOM 763 C CA . ALA A 1 99 ? -2.288 1.014 4.354 1.00 79.38 99 ALA A CA 1
ATOM 764 C C . ALA A 1 99 ? -3.234 2.117 4.864 1.00 79.38 99 ALA A C 1
ATOM 766 O O . ALA A 1 99 ? -3.627 2.101 6.035 1.00 79.38 99 ALA A O 1
ATOM 767 N N . LEU A 1 100 ? -3.668 3.032 3.984 1.00 80.75 100 LEU A N 1
ATOM 768 C CA . LEU A 1 100 ? -4.645 4.071 4.332 1.00 80.75 100 LEU A CA 1
ATOM 769 C C . LEU A 1 100 ? -6.001 3.480 4.718 1.00 80.75 100 LEU A C 1
ATOM 771 O O . LEU A 1 100 ? -6.587 3.895 5.718 1.00 80.75 100 LEU A O 1
ATOM 775 N N . ARG A 1 101 ? -6.511 2.508 3.956 1.00 79.12 101 ARG A N 1
ATOM 776 C CA . ARG A 1 101 ? -7.799 1.871 4.258 1.00 79.12 101 ARG A CA 1
ATOM 777 C C . ARG A 1 101 ? -7.780 1.221 5.641 1.00 79.12 101 ARG A C 1
ATOM 779 O O . ARG A 1 101 ? -8.711 1.431 6.418 1.00 79.12 101 ARG A O 1
ATOM 786 N N . GLN A 1 102 ? -6.717 0.486 5.963 1.00 73.88 102 GLN A N 1
ATOM 787 C CA . GLN A 1 102 ? -6.543 -0.148 7.271 1.00 73.88 102 GLN A CA 1
ATOM 788 C C . GLN A 1 102 ? -6.488 0.892 8.399 1.00 73.88 102 GLN A C 1
ATOM 790 O O . GLN A 1 102 ? -7.146 0.729 9.430 1.00 73.88 102 GLN A O 1
ATOM 795 N N . TYR A 1 103 ? -5.775 2.001 8.182 1.00 74.88 103 TYR A N 1
ATOM 796 C CA . TYR A 1 103 ? -5.728 3.108 9.134 1.00 74.88 103 TYR A CA 1
ATOM 797 C C . TYR A 1 103 ? -7.114 3.720 9.376 1.00 74.88 103 TYR A C 1
ATOM 799 O O . TYR A 1 103 ? -7.513 3.877 10.530 1.00 74.88 103 TYR A O 1
ATOM 807 N N . TYR A 1 104 ? -7.884 3.994 8.318 1.00 77.88 104 TYR A N 1
ATOM 808 C CA . TYR A 1 104 ? -9.225 4.575 8.428 1.00 77.88 104 TYR A CA 1
ATOM 809 C C . TYR A 1 104 ? -10.217 3.663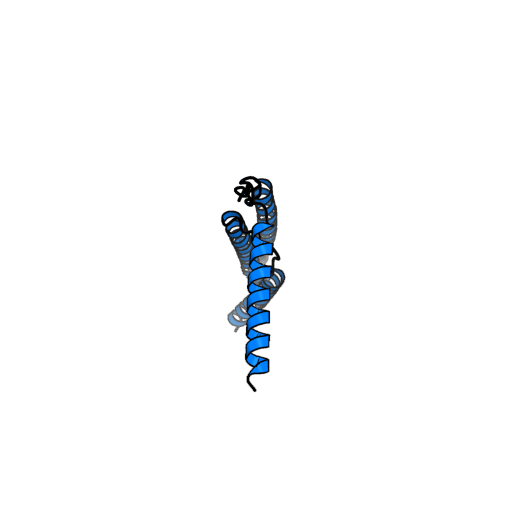 9.147 1.00 77.88 104 TYR A C 1
ATOM 811 O O . TYR A 1 104 ? -10.983 4.138 9.989 1.00 77.88 104 TYR A O 1
ATOM 819 N N . VAL A 1 105 ? -10.211 2.362 8.842 1.00 73.19 105 VAL A N 1
ATOM 820 C CA . VAL A 1 105 ? -11.094 1.387 9.501 1.00 73.19 105 VAL A CA 1
ATOM 821 C C . VAL A 1 105 ? -10.806 1.350 11.004 1.00 73.19 105 VAL A C 1
ATOM 823 O O . VAL A 1 105 ? -11.730 1.484 11.809 1.00 73.19 105 VAL A O 1
ATOM 826 N N . ARG A 1 106 ? -9.527 1.293 11.394 1.00 69.31 106 ARG A N 1
ATOM 827 C CA . ARG A 1 106 ? -9.115 1.276 12.806 1.00 69.31 106 ARG A CA 1
ATOM 828 C C . ARG A 1 106 ? -9.360 2.609 13.517 1.00 69.31 106 ARG A C 1
ATOM 830 O O . ARG A 1 106 ? -9.887 2.621 14.628 1.00 69.31 106 ARG A O 1
ATOM 837 N N . ALA A 1 107 ? -9.076 3.741 12.871 1.00 71.06 107 ALA A N 1
ATOM 838 C CA . ALA A 1 107 ? -9.347 5.071 13.420 1.00 71.06 107 ALA A CA 1
ATOM 839 C C . ALA A 1 107 ? -10.853 5.302 13.646 1.00 71.06 107 ALA A C 1
ATOM 841 O O . ALA A 1 107 ? -11.263 5.901 14.645 1.00 71.06 107 ALA A O 1
ATOM 842 N N . ARG A 1 108 ? -11.703 4.784 12.747 1.00 68.12 108 ARG A N 1
ATOM 843 C CA . ARG A 1 108 ? -13.164 4.873 12.864 1.00 68.12 108 ARG A CA 1
ATOM 844 C C . ARG A 1 108 ? -13.709 4.011 14.006 1.00 68.12 108 ARG A C 1
ATOM 846 O O . ARG A 1 108 ? -14.628 4.465 14.685 1.00 68.12 108 ARG A O 1
ATOM 853 N N . ALA A 1 109 ? -13.132 2.833 14.239 1.00 65.56 109 ALA A N 1
ATOM 854 C CA . ALA A 1 109 ? -13.498 1.949 15.347 1.00 65.56 109 ALA A CA 1
ATOM 855 C C . ALA A 1 109 ? -13.112 2.541 16.719 1.00 65.56 109 ALA A C 1
ATOM 857 O O . ALA A 1 109 ? -13.944 2.591 17.625 1.00 65.56 109 ALA A O 1
ATOM 858 N N . ILE A 1 110 ? -11.914 3.134 16.839 1.00 66.00 110 ILE A N 1
ATOM 859 C CA . ILE A 1 110 ? -11.463 3.822 18.067 1.00 66.00 110 ILE A CA 1
ATOM 860 C C . ILE A 1 110 ? -12.392 4.997 18.420 1.00 66.00 110 ILE A C 1
ATOM 862 O O . ILE A 1 110 ? -12.768 5.170 19.581 1.00 66.00 110 ILE A O 1
ATOM 866 N N . ARG A 1 111 ? -12.832 5.782 17.423 1.00 64.94 111 ARG A N 1
ATOM 867 C CA . ARG A 1 111 ? -13.775 6.897 17.643 1.00 64.94 111 ARG A CA 1
ATOM 868 C C . ARG A 1 111 ? -15.165 6.450 18.103 1.00 64.94 111 ARG A C 1
ATOM 870 O O . ARG A 1 111 ? -15.861 7.250 18.723 1.00 64.94 111 ARG A O 1
ATOM 877 N N . ARG A 1 112 ? -15.582 5.218 17.795 1.00 63.47 112 ARG A N 1
ATOM 878 C CA . ARG A 1 112 ? -16.914 4.693 18.141 1.00 63.47 112 ARG A CA 1
ATOM 879 C C . ARG A 1 112 ? -16.976 3.991 19.500 1.00 63.47 112 ARG A C 1
ATOM 881 O O . ARG A 1 112 ? -18.077 3.722 19.958 1.00 63.47 112 ARG A O 1
ATOM 888 N N . ARG A 1 113 ? -15.836 3.777 20.179 1.00 61.56 113 ARG A N 1
ATOM 889 C CA . ARG A 1 113 ? -15.746 3.136 21.514 1.00 61.56 113 ARG A CA 1
ATOM 890 C C . ARG A 1 113 ? -16.511 1.801 21.606 1.00 61.56 113 ARG A C 1
ATOM 892 O O . ARG A 1 113 ? -16.992 1.443 22.677 1.00 61.56 113 ARG A O 1
ATOM 899 N N . GLU A 1 114 ? -16.642 1.078 20.496 1.00 57.72 114 GLU A N 1
ATOM 900 C CA . GLU A 1 114 ? -17.398 -0.177 20.442 1.00 57.72 114 GLU A CA 1
ATOM 901 C C . GLU A 1 114 ? -16.553 -1.334 21.019 1.00 57.72 114 GLU A C 1
ATOM 903 O O . GLU A 1 114 ? -15.425 -1.549 20.558 1.00 57.72 114 GLU A O 1
ATOM 908 N N . PRO A 1 115 ? -17.062 -2.094 22.012 1.00 50.19 115 PRO A N 1
ATOM 909 C CA . PRO A 1 115 ? -16.454 -3.335 22.476 1.00 50.19 115 PRO A CA 1
ATOM 910 C C . PRO A 1 115 ? -16.876 -4.460 21.521 1.00 50.19 115 PRO A C 1
ATOM 912 O O . PRO A 1 115 ? -17.763 -5.254 21.817 1.00 50.19 115 PRO A O 1
ATOM 915 N N . GLY A 1 116 ? -16.299 -4.467 20.322 1.00 51.16 116 GLY A N 1
ATOM 916 C CA . GLY A 1 116 ? -16.527 -5.494 19.306 1.00 51.16 116 GLY A CA 1
ATOM 917 C C . GLY A 1 116 ? -15.232 -6.239 18.976 1.00 51.16 116 GLY A C 1
ATOM 918 O O . GLY A 1 116 ? -14.152 -5.675 19.162 1.00 51.16 116 GLY A O 1
ATOM 919 N N . PRO A 1 117 ? -15.303 -7.494 18.497 1.00 50.44 117 PRO A N 1
ATOM 920 C CA . PRO A 1 117 ? -14.123 -8.260 18.117 1.00 50.44 117 PRO A CA 1
ATOM 921 C C . PRO A 1 117 ? -13.386 -7.540 16.980 1.00 50.44 117 PRO A C 1
ATOM 923 O O . PRO A 1 117 ? -13.886 -7.444 15.861 1.00 50.44 117 PRO A O 1
ATOM 926 N N . TYR A 1 118 ? -12.186 -7.031 17.269 1.00 52.94 118 TYR A N 1
ATOM 927 C CA . TYR A 1 118 ? -11.257 -6.442 16.293 1.00 52.94 118 TYR A CA 1
ATOM 928 C C . TYR A 1 118 ? -10.563 -7.538 15.461 1.00 52.94 118 TYR A C 1
ATOM 930 O O . TYR A 1 118 ? -9.354 -7.509 15.237 1.00 52.94 118 TYR A O 1
ATOM 938 N N . GLU A 1 119 ? -11.316 -8.555 15.046 1.00 48.97 119 GLU A N 1
ATOM 939 C CA . GLU A 1 119 ? -10.825 -9.608 14.165 1.00 48.97 119 GLU A CA 1
ATOM 940 C C . GLU A 1 119 ? -10.734 -9.040 12.749 1.00 48.97 119 GLU A C 1
ATOM 942 O O . GLU A 1 119 ? -11.700 -9.008 11.983 1.00 48.97 119 GLU A O 1
ATOM 947 N N . ASP A 1 120 ? -9.547 -8.535 12.422 1.00 54.12 120 ASP A N 1
ATOM 948 C CA . ASP A 1 120 ? -9.208 -8.025 11.102 1.00 54.12 120 ASP A CA 1
ATOM 949 C C . ASP A 1 120 ? -9.299 -9.156 10.059 1.00 54.12 120 ASP A C 1
ATOM 951 O O . ASP A 1 120 ? -8.321 -9.832 9.740 1.00 54.12 120 ASP A O 1
ATOM 955 N N . LYS A 1 121 ? -10.474 -9.304 9.433 1.00 55.94 121 LYS A N 1
ATOM 956 C CA . LYS A 1 121 ? -10.722 -10.079 8.197 1.00 55.94 121 LYS A CA 1
ATOM 957 C C . LYS A 1 121 ? -9.992 -9.508 6.966 1.00 55.94 121 LYS A C 1
ATOM 959 O O . LYS A 1 121 ? -10.417 -9.729 5.836 1.00 55.94 121 LYS A O 1
ATOM 964 N N . ASN A 1 122 ? -8.903 -8.765 7.155 1.00 55.34 122 ASN A N 1
ATOM 965 C CA . ASN A 1 122 ? -8.246 -7.986 6.102 1.00 55.34 122 ASN A CA 1
ATOM 966 C C . ASN A 1 122 ? -7.120 -8.754 5.392 1.00 55.34 122 ASN A C 1
ATOM 968 O O . ASN A 1 122 ? -6.638 -8.301 4.356 1.00 55.34 122 ASN A O 1
ATOM 972 N N . GLY A 1 123 ? -6.761 -9.949 5.877 1.00 55.97 123 GLY A N 1
ATOM 973 C CA . GLY A 1 123 ? -5.810 -10.853 5.213 1.00 55.97 123 GLY A CA 1
ATOM 974 C C . GLY A 1 123 ? -6.133 -11.162 3.735 1.00 55.97 123 GLY A C 1
ATOM 975 O O . GLY A 1 123 ? -5.244 -11.039 2.894 1.00 55.97 123 GLY A O 1
ATOM 976 N N . PRO A 1 124 ? -7.391 -11.480 3.368 1.00 58.06 124 PRO A N 1
ATOM 977 C CA . PRO A 1 124 ? -7.782 -11.772 1.984 1.00 58.06 124 PRO A CA 1
ATOM 978 C C . PRO A 1 124 ? -7.769 -10.549 1.057 1.00 58.06 124 PRO A C 1
ATOM 980 O O . PRO A 1 124 ? -7.514 -10.684 -0.136 1.00 58.06 124 PRO A O 1
ATOM 983 N N . VAL A 1 125 ? -8.038 -9.350 1.584 1.00 62.03 125 VAL A N 1
ATOM 984 C CA . VAL A 1 125 ? -8.117 -8.120 0.775 1.00 62.03 125 VAL A CA 1
ATOM 985 C C . VAL A 1 125 ? -6.728 -7.700 0.297 1.00 62.03 125 VAL A C 1
ATOM 987 O O . VAL A 1 125 ? -6.582 -7.302 -0.855 1.00 62.03 125 VAL A O 1
ATOM 990 N N . ALA A 1 126 ? -5.699 -7.857 1.135 1.00 62.28 126 ALA A N 1
ATOM 991 C CA . ALA A 1 126 ? -4.312 -7.639 0.730 1.00 62.28 126 ALA A CA 1
ATOM 992 C C . ALA A 1 126 ? -3.890 -8.605 -0.395 1.00 62.28 126 ALA A C 1
ATOM 994 O O . ALA A 1 126 ? -3.334 -8.170 -1.401 1.00 62.28 126 ALA A O 1
ATOM 995 N N . LEU A 1 127 ? -4.222 -9.897 -0.261 1.00 61.69 127 LEU A N 1
ATOM 996 C CA . LEU A 1 127 ? -3.950 -10.921 -1.279 1.00 61.69 127 LEU A CA 1
ATOM 997 C C . LEU A 1 127 ? -4.662 -10.626 -2.608 1.00 61.69 127 LEU A C 1
ATOM 999 O O . LEU A 1 127 ? -4.040 -10.698 -3.665 1.00 61.69 127 LEU A O 1
ATOM 1003 N N . ALA A 1 128 ? -5.939 -10.242 -2.558 1.00 66.75 128 ALA A N 1
ATOM 1004 C CA . ALA A 1 128 ? -6.725 -9.912 -3.745 1.00 66.75 128 ALA A CA 1
ATOM 1005 C C . ALA A 1 128 ? -6.202 -8.663 -4.470 1.00 66.75 128 ALA A C 1
ATOM 1007 O O . ALA A 1 128 ? -6.189 -8.627 -5.697 1.00 66.75 128 ALA A O 1
ATOM 1008 N N . VAL A 1 129 ? -5.740 -7.651 -3.731 1.00 67.12 129 VAL A N 1
ATOM 1009 C CA . VAL A 1 129 ? -5.180 -6.424 -4.316 1.00 67.12 129 VAL A CA 1
ATOM 1010 C C . VAL A 1 129 ? -3.840 -6.699 -4.997 1.00 67.12 129 VAL A C 1
ATOM 1012 O O . VAL A 1 129 ? -3.638 -6.258 -6.124 1.00 67.12 129 VAL A O 1
ATOM 1015 N N . VAL A 1 130 ? -2.957 -7.481 -4.371 1.00 71.12 130 VAL A N 1
ATOM 1016 C CA . VAL A 1 130 ? -1.688 -7.895 -4.993 1.00 71.12 130 VAL A CA 1
ATOM 1017 C C . VAL A 1 130 ? -1.942 -8.658 -6.298 1.00 71.12 130 VAL A C 1
ATOM 1019 O O . VAL A 1 130 ? -1.328 -8.351 -7.319 1.00 71.12 130 VAL A O 1
ATOM 1022 N N . LEU A 1 131 ? -2.900 -9.591 -6.292 1.00 68.19 131 LEU A N 1
ATOM 1023 C CA . LEU A 1 131 ? -3.320 -10.342 -7.481 1.00 68.19 131 LEU A CA 1
ATOM 1024 C C . LEU A 1 131 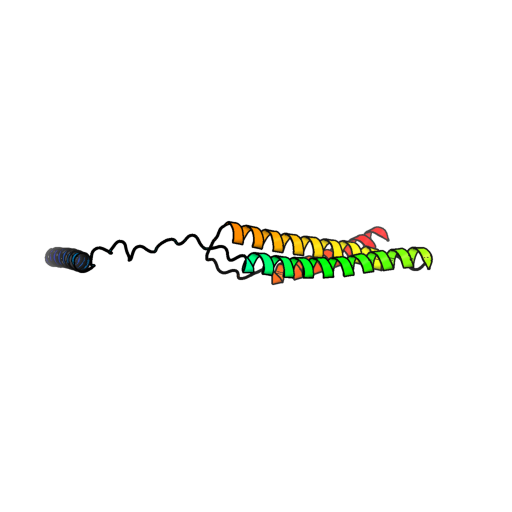? -3.915 -9.447 -8.577 1.00 68.19 131 LEU A C 1
ATOM 1026 O O . LEU A 1 131 ? -3.539 -9.570 -9.741 1.00 68.19 131 LEU A O 1
ATOM 1030 N N . ALA A 1 132 ? -4.815 -8.530 -8.218 1.00 68.56 132 ALA A N 1
ATOM 1031 C CA . ALA A 1 132 ? -5.474 -7.638 -9.170 1.00 68.56 132 ALA A CA 1
ATOM 1032 C C . ALA A 1 132 ? -4.485 -6.695 -9.866 1.00 68.56 132 ALA A C 1
ATOM 1034 O O . ALA A 1 132 ? -4.638 -6.392 -11.046 1.00 68.56 132 ALA A O 1
ATOM 1035 N N . VAL A 1 133 ? -3.450 -6.249 -9.157 1.00 68.19 133 VAL A N 1
ATOM 1036 C CA . VAL A 1 133 ? -2.468 -5.306 -9.703 1.00 68.19 133 VAL A CA 1
ATOM 1037 C C . VAL A 1 133 ? -1.415 -6.016 -10.536 1.00 68.19 133 VAL A C 1
ATOM 1039 O O . VAL A 1 133 ? -1.038 -5.504 -11.587 1.00 68.19 133 VAL A O 1
ATOM 1042 N N . ALA A 1 134 ? -0.997 -7.215 -10.125 1.00 72.12 134 ALA A N 1
ATOM 1043 C CA . ALA A 1 134 ? -0.173 -8.081 -10.961 1.00 72.12 134 ALA A CA 1
ATOM 1044 C C . ALA A 1 134 ? -0.880 -8.390 -12.293 1.00 72.12 134 ALA A C 1
ATOM 1046 O O . ALA A 1 134 ? -0.271 -8.282 -13.357 1.00 72.12 134 ALA A O 1
ATOM 1047 N N . ALA A 1 135 ? -2.184 -8.681 -12.246 1.00 69.81 135 ALA A N 1
ATOM 1048 C CA . ALA A 1 135 ? -2.996 -8.875 -13.442 1.00 69.81 135 ALA A CA 1
ATOM 1049 C C . ALA A 1 135 ? -3.114 -7.590 -14.281 1.00 69.81 135 ALA A C 1
ATOM 1051 O O . ALA A 1 135 ? -2.882 -7.625 -15.486 1.00 69.81 135 ALA A O 1
ATOM 1052 N N . ALA A 1 136 ? -3.419 -6.446 -13.660 1.00 71.00 136 ALA A N 1
ATOM 1053 C CA . ALA A 1 136 ? -3.595 -5.179 -14.370 1.00 71.00 136 ALA A CA 1
ATOM 1054 C C . ALA A 1 136 ? -2.301 -4.684 -15.032 1.00 71.00 136 ALA A C 1
ATOM 1056 O O . ALA A 1 136 ? -2.334 -4.256 -16.182 1.00 71.00 136 ALA A O 1
ATOM 1057 N N . GLY A 1 137 ? -1.160 -4.775 -14.341 1.00 72.69 137 GLY A N 1
ATOM 1058 C CA . GLY A 1 137 ? 0.141 -4.398 -14.895 1.00 72.69 137 GLY A CA 1
ATOM 1059 C C . GLY A 1 137 ? 0.537 -5.277 -16.081 1.00 72.69 137 GLY A C 1
ATOM 1060 O O . GLY A 1 137 ? 0.985 -4.761 -17.103 1.00 72.69 137 GLY A O 1
ATOM 1061 N N . ASN A 1 138 ? 0.291 -6.587 -15.984 1.00 70.00 138 ASN A N 1
ATOM 1062 C CA . ASN A 1 138 ? 0.535 -7.524 -17.078 1.00 70.00 138 ASN A CA 1
ATOM 1063 C C . ASN A 1 138 ? -0.349 -7.230 -18.305 1.00 70.00 138 ASN A C 1
ATOM 1065 O O . ASN A 1 138 ? 0.142 -7.208 -19.431 1.00 70.00 138 ASN A O 1
ATOM 1069 N N . VAL A 1 139 ? -1.638 -6.940 -18.092 1.00 69.94 139 VAL A N 1
ATOM 1070 C CA . VAL A 1 139 ? -2.582 -6.594 -19.170 1.00 69.94 139 VAL A CA 1
ATOM 1071 C C . VAL A 1 139 ? -2.220 -5.264 -19.828 1.00 69.94 139 VAL A C 1
ATOM 1073 O O . VAL A 1 139 ? -2.223 -5.186 -21.052 1.00 69.94 139 VAL A O 1
ATOM 1076 N N . LEU A 1 140 ? -1.862 -4.233 -19.053 1.00 74.12 140 LEU A N 1
ATOM 1077 C CA . LEU A 1 140 ? -1.514 -2.919 -19.606 1.00 74.12 140 LEU A CA 1
ATOM 1078 C C . LEU A 1 140 ? -0.316 -3.000 -20.552 1.00 74.12 140 LEU A C 1
ATOM 1080 O O . LEU A 1 140 ? -0.329 -2.396 -21.619 1.00 74.12 140 LEU A O 1
ATOM 1084 N N . ILE A 1 141 ? 0.710 -3.762 -20.177 1.00 72.94 141 ILE A N 1
ATOM 1085 C CA . ILE A 1 141 ? 1.920 -3.918 -20.989 1.00 72.94 141 ILE A CA 1
ATOM 1086 C C . ILE A 1 141 ? 1.622 -4.685 -22.264 1.00 72.94 141 ILE A C 1
ATOM 1088 O O . ILE A 1 141 ? 2.060 -4.275 -23.334 1.00 72.94 141 ILE A O 1
ATOM 1092 N N . HIS A 1 142 ? 0.855 -5.766 -22.158 1.00 68.19 142 HIS A N 1
ATOM 1093 C CA . HIS A 1 142 ? 0.499 -6.577 -23.313 1.00 68.19 142 HIS A CA 1
ATOM 1094 C C . HIS A 1 142 ? -0.420 -5.824 -24.290 1.00 68.19 142 HIS A C 1
ATOM 1096 O O . HIS A 1 142 ? -0.313 -6.021 -25.494 1.00 68.19 142 HIS A O 1
ATOM 1102 N N . LEU A 1 143 ? -1.278 -4.927 -23.785 1.00 65.75 143 LEU A N 1
ATOM 1103 C CA . LEU A 1 143 ? -2.127 -4.040 -24.589 1.00 65.75 143 LEU A CA 1
ATOM 1104 C C . LEU A 1 143 ? -1.336 -2.887 -25.234 1.00 65.75 143 LEU A C 1
ATOM 1106 O O . LEU A 1 143 ? -1.755 -2.348 -26.246 1.00 65.75 143 LEU A O 1
ATOM 1110 N N . SER A 1 144 ? -0.208 -2.493 -24.639 1.00 65.31 144 SER A N 1
ATOM 1111 C CA . SER A 1 144 ? 0.653 -1.417 -25.154 1.00 65.31 144 SER A CA 1
ATOM 1112 C C . SER A 1 144 ? 1.633 -1.889 -26.237 1.00 65.31 144 SER A C 1
ATOM 1114 O O . SER A 1 144 ? 2.247 -1.057 -26.899 1.00 65.31 144 SER A O 1
ATOM 1116 N N . LEU A 1 145 ? 1.836 -3.207 -26.370 1.00 70.19 145 LEU A N 1
ATOM 1117 C CA . LEU A 1 145 ? 2.799 -3.833 -27.289 1.00 70.19 145 LEU A CA 1
ATOM 1118 C C . LEU A 1 145 ? 2.166 -4.392 -28.578 1.00 70.19 145 LEU A C 1
ATOM 1120 O O . LEU A 1 145 ? 2.888 -4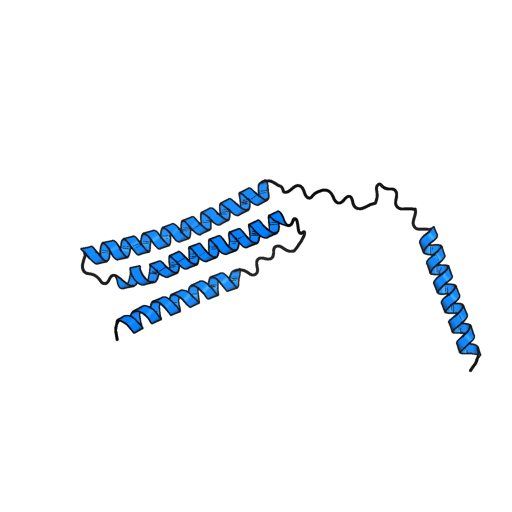.956 -29.401 1.00 70.19 145 LEU A O 1
ATOM 1124 N N . GLN A 1 146 ? 0.847 -4.272 -28.731 1.00 60.91 146 GLN A N 1
ATOM 1125 C CA . GLN A 1 146 ? 0.041 -4.835 -29.815 1.00 60.91 146 GLN A CA 1
ATOM 1126 C C . GLN A 1 146 ? -0.683 -3.715 -30.566 1.00 60.91 146 GLN A C 1
ATOM 1128 O O . GLN A 1 146 ? -0.795 -3.833 -31.805 1.00 60.91 146 GLN A O 1
#

pLDDT: mean 73.24, std 11.59, range [48.97, 93.62]

Radius of gyration: 31.44 Å; chains: 1; bounding box: 84×39×76 Å

InterPro domains:
  IPR003807 Domain of unknown function DUF202 [PF02656] (45-109)
  IPR051572 Vacuolar Transporter Chaperone Complex Subunit [PTHR46140] (37-142)